Protein AF-A0A842IRD3-F1 (afdb_monomer)

Sequence (132 aa):
MKKDDKRIEEMIKQGLSPEESAYYDSLREQNLTGMISGLFRGPTAWLSALMSFLQVVLFGVFLYCVIRFINEDQLRPMLQWGGLGMLSIVAVGMLKLYLWMHMLNLDVRRALKRIELVMAGNALARKKAAKP

Secondary structure (DSSP, 8-state):
--HHHHHHHHHHHHHS-HHHHHHHHHTS---HHHHHHHHTSSTTHHHHHHHHHHHHHHHHHHHHHHHHHHH--SHHHHHHHHHHHHHHHHHHHHHHHHHHHHHHHHHHHHHHHHHHHHHHHHHHHHHHHT--

pLDDT: mean 70.6, std 12.62, range [41.56, 89.31]

Solvent-accessible surface area (backbone atoms only — not comparable to full-atom values): 7337 Å² total; per-residue (Å²): 137,64,77,64,62,54,54,53,52,50,54,49,59,74,69,39,54,78,68,51,50,54,51,53,59,71,67,46,86,61,53,74,67,47,50,57,52,45,45,63,56,60,92,59,14,62,57,49,52,51,52,52,49,49,51,54,51,49,50,51,52,37,53,52,25,52,56,50,37,75,70,44,91,47,71,70,63,24,52,52,30,47,53,52,33,54,51,43,53,52,50,53,52,52,51,54,52,49,54,52,51,52,51,54,55,51,52,52,52,53,53,51,51,54,52,52,51,54,54,51,51,53,53,50,54,52,55,60,72,70,55,133

Radius of gyration: 25.16 Å; Cα contacts (8 Å, |Δi|>4): 51; chains: 1; bounding box: 54×26×74 Å

Mean predicted aligned error: 13.48 Å

Foldseek 3Di:
DDPVVVVVVVLLVVLDDPVVVVVLVVLPDDDPVRLVVVCCPDPNNVVVVVLVVVLVVLVVLLVVLVVQLVPDPDPVVNVVSVVSNVVSVVVNVVSVVVVVVVSVVVNVVSVVVSVVSVVVSVVSVVVVVPDD

Structure (mmCIF, N/CA/C/O back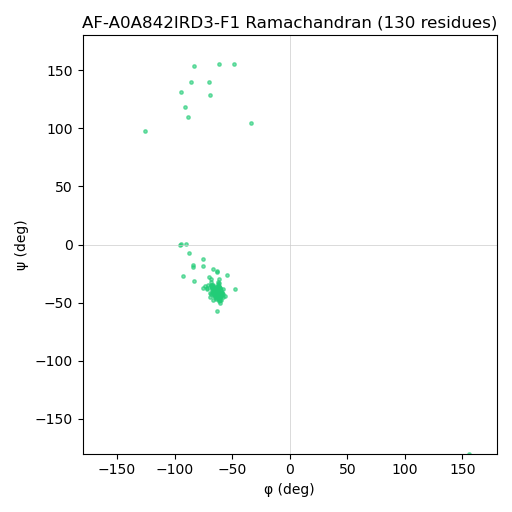bone):
data_AF-A0A842IRD3-F1
#
_entry.id   AF-A0A842IRD3-F1
#
loop_
_atom_site.group_PDB
_atom_site.id
_atom_site.type_symbol
_atom_site.label_atom_id
_atom_site.label_alt_id
_atom_site.label_comp_id
_atom_site.label_asym_id
_atom_site.label_entity_id
_atom_site.label_seq_id
_atom_site.pdbx_PDB_ins_code
_atom_site.Cartn_x
_atom_site.Cartn_y
_atom_site.Cartn_z
_atom_site.occupancy
_atom_site.B_iso_or_equiv
_atom_site.auth_seq_id
_atom_site.auth_comp_id
_atom_site.auth_asym_id
_atom_site.auth_atom_id
_atom_site.pdbx_PDB_model_num
ATOM 1 N N . MET A 1 1 ? -9.854 -20.620 31.747 1.00 42.53 1 MET A N 1
ATOM 2 C CA . MET A 1 1 ? -10.699 -19.408 31.620 1.00 42.53 1 MET A CA 1
ATOM 3 C C . MET A 1 1 ? -11.401 -19.170 32.945 1.00 42.53 1 MET A C 1
ATOM 5 O O . MET A 1 1 ? -12.017 -20.103 33.452 1.00 42.53 1 MET A O 1
ATOM 9 N N . LYS A 1 2 ? -11.220 -17.992 33.553 1.00 44.12 2 LYS A N 1
ATOM 10 C CA . LYS A 1 2 ? -11.707 -17.692 34.909 1.00 44.12 2 LYS A CA 1
ATOM 11 C C . LYS A 1 2 ? -13.179 -17.264 34.879 1.00 44.12 2 LYS A C 1
ATOM 13 O O . LYS A 1 2 ? -13.676 -16.758 33.880 1.00 44.12 2 LYS A O 1
ATOM 18 N N . LYS A 1 3 ? -13.876 -17.497 35.993 1.00 51.41 3 LYS A N 1
ATOM 19 C CA . LYS A 1 3 ? -15.308 -17.202 36.191 1.00 51.41 3 LYS A CA 1
ATOM 20 C C . LYS A 1 3 ? -15.620 -15.696 36.093 1.00 51.41 3 LYS A C 1
ATOM 22 O O . LYS A 1 3 ? -16.747 -15.329 35.780 1.00 51.41 3 LYS A O 1
ATOM 27 N N . ASP A 1 4 ? -14.608 -14.860 36.315 1.00 57.22 4 ASP A N 1
ATOM 28 C CA . ASP A 1 4 ? -14.708 -13.399 36.296 1.00 57.22 4 ASP A CA 1
ATOM 29 C C . ASP A 1 4 ? -14.805 -12.829 34.873 1.00 57.22 4 ASP A C 1
ATOM 31 O O . ASP A 1 4 ? -15.624 -11.942 34.644 1.00 57.22 4 ASP A O 1
ATOM 35 N N . ASP A 1 5 ? -14.088 -13.406 33.898 1.00 58.94 5 ASP A N 1
ATOM 36 C CA . ASP A 1 5 ? -14.179 -12.996 32.483 1.00 58.94 5 ASP A CA 1
ATOM 37 C C . ASP A 1 5 ? -15.609 -13.170 31.949 1.00 58.94 5 ASP A C 1
ATOM 39 O O . ASP A 1 5 ? -16.139 -12.299 31.261 1.00 58.94 5 ASP A O 1
ATOM 43 N N . LYS A 1 6 ? -16.274 -14.263 32.350 1.00 57.66 6 LYS A N 1
ATOM 44 C CA . LYS A 1 6 ? -17.661 -14.560 31.961 1.00 57.66 6 LYS A CA 1
ATOM 45 C C . LYS A 1 6 ? -18.676 -13.584 32.560 1.00 57.66 6 LYS A C 1
ATOM 47 O O . LYS A 1 6 ? -19.634 -13.224 31.886 1.00 57.66 6 LYS A O 1
ATOM 52 N N . ARG A 1 7 ? -18.478 -13.139 33.809 1.00 55.00 7 ARG A N 1
ATOM 53 C CA . ARG A 1 7 ? -19.370 -12.148 34.445 1.00 55.00 7 ARG A CA 1
ATOM 54 C C . ARG A 1 7 ? -19.253 -10.786 33.777 1.00 55.00 7 ARG A C 1
ATOM 56 O O . ARG A 1 7 ? -20.264 -10.114 33.597 1.00 55.00 7 ARG A O 1
ATOM 63 N N . ILE A 1 8 ? -18.040 -10.388 33.400 1.00 57.62 8 ILE A N 1
ATOM 64 C CA . ILE A 1 8 ? -17.831 -9.140 32.664 1.00 57.62 8 ILE A CA 1
ATOM 65 C C . ILE A 1 8 ? -18.441 -9.239 31.257 1.00 57.62 8 ILE A C 1
ATOM 67 O O . ILE A 1 8 ? -19.136 -8.313 30.845 1.00 57.62 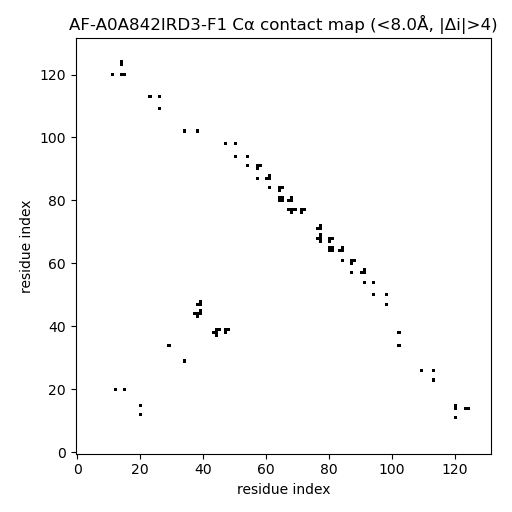8 ILE A O 1
ATOM 71 N N . GLU A 1 9 ? -18.294 -10.372 30.561 1.00 54.25 9 GLU A N 1
ATOM 72 C CA . GLU A 1 9 ? -18.981 -10.627 29.282 1.00 54.25 9 GLU A CA 1
ATOM 73 C C . GLU A 1 9 ? -20.511 -10.542 29.391 1.00 54.25 9 GLU A C 1
ATOM 75 O O . GLU A 1 9 ? -21.152 -9.909 28.549 1.00 54.25 9 GLU A O 1
ATOM 80 N N . GLU A 1 10 ? -21.111 -11.142 30.422 1.00 63.22 10 GLU A N 1
ATOM 81 C CA . GLU A 1 10 ? -22.564 -11.096 30.637 1.00 63.22 10 GLU A CA 1
ATOM 82 C C . GLU A 1 10 ? -23.062 -9.684 30.955 1.00 63.22 10 GLU A C 1
ATOM 84 O O . GLU A 1 10 ? -24.085 -9.259 30.417 1.00 63.22 10 GLU A O 1
ATOM 89 N N . MET A 1 11 ? -22.331 -8.927 31.777 1.00 57.25 11 MET A N 1
ATOM 90 C CA . MET A 1 11 ? -22.683 -7.542 32.102 1.00 57.25 11 MET A CA 1
ATOM 91 C C . MET A 1 11 ? -22.580 -6.609 30.889 1.00 57.25 11 MET A C 1
ATOM 93 O O . MET A 1 11 ? -23.403 -5.706 30.747 1.00 57.25 11 MET A O 1
ATOM 97 N N . ILE A 1 12 ? -21.614 -6.839 29.994 1.00 58.44 12 ILE A N 1
ATOM 98 C CA . ILE A 1 12 ? -21.488 -6.095 28.733 1.00 58.44 12 ILE A CA 1
ATOM 99 C C . ILE A 1 12 ? -22.646 -6.458 27.793 1.00 58.44 12 ILE A C 1
ATOM 101 O O . ILE A 1 12 ? -23.293 -5.559 27.264 1.00 58.44 12 ILE A O 1
ATOM 105 N N . LYS A 1 13 ? -22.987 -7.747 27.650 1.00 55.72 13 LYS A N 1
ATOM 106 C CA . LYS A 1 13 ? -24.120 -8.206 26.820 1.00 55.72 13 LYS A CA 1
ATOM 107 C C . LYS A 1 13 ? -25.483 -7.700 27.288 1.00 55.72 13 LYS A C 1
ATOM 109 O O . LYS A 1 13 ? -26.362 -7.498 26.462 1.00 55.72 13 LYS A O 1
ATOM 114 N N . GLN A 1 14 ? -25.669 -7.519 28.593 1.00 56.03 14 GLN A N 1
ATOM 115 C CA . GLN A 1 14 ? -26.912 -6.985 29.164 1.00 56.03 14 GLN A CA 1
ATOM 116 C C . GLN A 1 14 ? -26.966 -5.447 29.166 1.00 56.03 14 GLN A C 1
ATOM 118 O O . GLN A 1 14 ? -28.041 -4.871 29.343 1.00 56.03 14 GLN A O 1
ATOM 123 N N . GLY A 1 15 ? -25.815 -4.781 29.020 1.00 55.69 15 GLY A N 1
ATOM 124 C CA . GLY A 1 15 ? -25.700 -3.323 28.949 1.00 55.69 15 GLY A CA 1
ATOM 125 C C . GLY A 1 15 ? -25.725 -2.759 27.526 1.00 55.69 15 GLY A C 1
ATOM 126 O O . GLY A 1 15 ? -26.146 -1.618 27.357 1.00 55.69 15 GLY A O 1
ATOM 127 N N . LEU A 1 16 ? -25.300 -3.545 26.533 1.00 54.59 16 LEU A N 1
ATOM 128 C CA . LEU A 1 16 ? -25.317 -3.183 25.116 1.00 54.59 16 LEU A CA 1
ATOM 129 C C . LEU A 1 16 ? -26.674 -3.498 24.477 1.00 54.59 16 LEU A C 1
ATOM 131 O O . LEU A 1 16 ? -27.266 -4.551 24.726 1.00 54.59 16 LEU A O 1
ATOM 135 N N . SER A 1 17 ? -27.149 -2.607 23.608 1.00 56.91 17 SER A N 1
ATOM 136 C CA . SER A 1 17 ? -28.300 -2.895 22.749 1.00 56.91 17 SER A CA 1
ATOM 137 C C . SER A 1 17 ? -27.985 -4.091 21.822 1.00 56.91 17 SER A C 1
ATOM 139 O O . SER A 1 17 ? -26.813 -4.359 21.529 1.00 56.91 17 SER A O 1
ATOM 141 N N . PRO A 1 18 ? -28.992 -4.830 21.322 1.00 54.78 18 PRO A N 1
ATOM 142 C CA . PRO A 1 18 ? -28.766 -5.922 20.370 1.00 54.78 18 PRO A CA 1
ATOM 143 C C . PRO A 1 18 ? -27.978 -5.490 19.115 1.00 54.78 18 PRO A C 1
ATOM 145 O O . PRO A 1 18 ? -27.250 -6.307 18.551 1.00 54.78 18 PRO A O 1
ATOM 148 N N . GLU A 1 19 ? -28.040 -4.212 18.722 1.00 51.25 19 GLU A N 1
ATOM 149 C CA . GLU A 1 19 ? -27.211 -3.646 17.645 1.00 51.25 19 GLU A CA 1
ATOM 150 C C . GLU A 1 19 ? -25.738 -3.486 18.055 1.00 51.25 19 GLU A C 1
ATOM 152 O O . GLU A 1 19 ? -24.832 -3.769 17.269 1.00 51.25 19 GLU A O 1
ATOM 157 N N . GLU A 1 20 ? -25.470 -3.087 19.299 1.00 52.25 20 GLU A N 1
ATOM 158 C CA . GLU A 1 20 ? -24.110 -2.891 19.802 1.00 52.25 20 GLU A CA 1
ATOM 159 C C . GLU A 1 20 ? -23.397 -4.229 20.051 1.00 52.25 20 GLU A C 1
ATOM 161 O O . GLU A 1 20 ? -22.201 -4.343 19.779 1.00 52.25 20 GLU A O 1
ATOM 166 N N . SER A 1 21 ? -24.110 -5.269 20.509 1.00 53.47 21 SER A N 1
ATOM 167 C CA . SER A 1 21 ? -23.542 -6.621 20.668 1.00 53.47 21 SER A CA 1
ATOM 168 C C . SER A 1 21 ? -23.141 -7.225 19.319 1.00 53.47 21 SER A C 1
ATOM 170 O O . SER A 1 21 ? -22.088 -7.855 19.220 1.00 53.47 21 SER A O 1
ATOM 172 N N . ALA A 1 22 ? -23.946 -7.009 18.274 1.00 56.12 22 ALA A N 1
ATOM 173 C CA . ALA A 1 22 ? -23.618 -7.439 16.917 1.00 56.12 22 ALA A CA 1
ATOM 174 C C . ALA A 1 22 ? -22.411 -6.665 16.348 1.00 56.12 22 ALA A C 1
ATOM 176 O O . ALA A 1 22 ? -21.548 -7.246 15.684 1.00 56.12 22 ALA A O 1
ATOM 177 N N . TYR A 1 23 ? -22.293 -5.369 16.662 1.00 54.03 23 TYR A N 1
ATOM 178 C CA . TYR A 1 23 ? -21.134 -4.553 16.289 1.00 54.03 23 TYR A CA 1
ATOM 179 C C . TYR A 1 23 ? -19.854 -4.991 17.021 1.00 54.03 23 TYR A C 1
ATOM 181 O O . TYR A 1 23 ? -18.781 -5.049 16.417 1.00 54.03 23 TYR A O 1
ATOM 189 N N . TYR A 1 24 ? -19.958 -5.383 18.291 1.00 55.44 24 TYR A N 1
ATOM 190 C CA . TYR A 1 24 ? -18.833 -5.890 19.078 1.00 55.44 24 TYR A CA 1
ATOM 191 C C . TYR A 1 24 ? -18.313 -7.243 18.565 1.00 55.44 24 TYR A C 1
ATOM 193 O O . TYR A 1 24 ? -17.099 -7.448 18.477 1.00 55.44 24 TYR A O 1
ATOM 201 N N . ASP A 1 25 ? -19.214 -8.136 18.145 1.00 58.34 25 ASP A N 1
ATOM 202 C CA . ASP A 1 25 ? -18.841 -9.398 17.493 1.00 58.34 25 ASP A CA 1
ATOM 203 C C . ASP A 1 25 ? -18.212 -9.167 16.110 1.00 58.34 25 ASP A C 1
ATOM 205 O O . ASP A 1 25 ? -17.240 -9.838 15.760 1.00 58.34 25 ASP A O 1
ATOM 209 N N . SER A 1 26 ? -18.660 -8.152 15.359 1.00 57.62 26 SER A N 1
ATOM 210 C CA . SER A 1 26 ? -18.023 -7.754 14.089 1.00 57.62 26 SER A CA 1
ATOM 211 C C . SER A 1 26 ? -16.607 -7.179 14.260 1.00 57.62 26 SER A C 1
ATOM 213 O O . SER A 1 26 ? -15.808 -7.185 13.322 1.00 57.62 26 SER A O 1
ATOM 215 N N . LEU A 1 27 ? -16.284 -6.704 15.469 1.00 54.66 27 LEU A N 1
ATOM 216 C CA . LEU A 1 27 ? -14.970 -6.192 15.856 1.00 54.66 27 LEU A CA 1
ATOM 217 C C . LEU A 1 27 ? -14.030 -7.290 16.372 1.00 54.66 27 LEU A C 1
ATOM 219 O O . LEU A 1 27 ? -12.865 -6.988 16.659 1.00 54.66 27 LEU A O 1
ATOM 223 N N . ARG A 1 28 ? -14.499 -8.532 16.565 1.00 51.06 28 ARG A N 1
ATOM 224 C CA . ARG A 1 2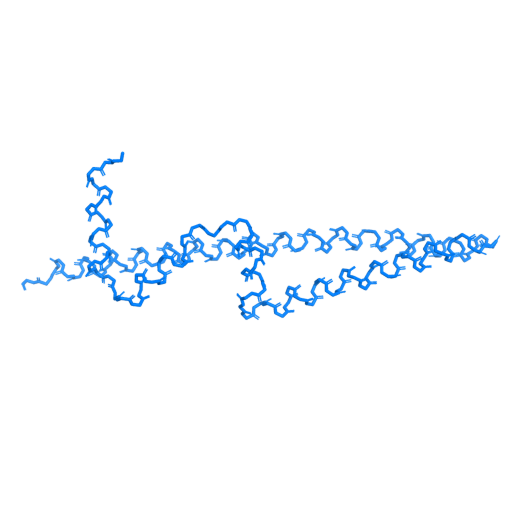8 ? -13.662 -9.674 16.971 1.00 51.06 28 ARG A CA 1
ATOM 225 C C . ARG A 1 28 ? -12.736 -10.068 15.820 1.00 51.06 28 ARG A C 1
ATOM 227 O O . ARG A 1 28 ? -13.148 -9.998 14.670 1.00 51.06 28 ARG A O 1
ATOM 234 N N . GLU A 1 29 ? -11.483 -10.399 16.151 1.00 50.78 29 GLU A N 1
ATOM 235 C CA . GLU A 1 29 ? -10.362 -10.613 15.219 1.00 50.78 29 GLU A CA 1
ATOM 236 C C . GLU A 1 29 ? -10.804 -11.220 13.884 1.00 50.78 29 GLU A C 1
ATOM 238 O O . GLU A 1 29 ? -11.110 -12.407 13.776 1.00 50.78 29 GLU A O 1
ATOM 243 N N . GLN A 1 30 ? -10.846 -10.381 12.848 1.00 52.47 30 GLN A N 1
ATOM 244 C CA . GLN A 1 30 ? -10.946 -10.878 11.489 1.00 52.47 30 GLN A CA 1
ATOM 245 C C . GLN A 1 30 ? -9.617 -11.555 11.152 1.00 52.47 30 GLN A C 1
ATOM 247 O O . GLN A 1 30 ? -8.559 -10.948 11.312 1.00 52.47 30 GLN A O 1
ATOM 252 N N . ASN A 1 31 ? -9.673 -12.797 10.657 1.00 56.31 31 ASN A N 1
ATOM 253 C CA . ASN A 1 31 ? -8.522 -13.472 10.050 1.00 56.31 31 ASN A CA 1
ATOM 254 C C . ASN A 1 31 ? -7.827 -12.546 9.032 1.00 56.31 31 ASN A C 1
ATOM 256 O O . ASN A 1 31 ? -8.480 -11.685 8.448 1.00 56.31 31 ASN A O 1
ATOM 260 N N . LEU A 1 32 ? -6.535 -12.749 8.752 1.00 55.91 32 LEU A N 1
ATOM 261 C CA . LEU A 1 32 ? -5.781 -11.969 7.748 1.00 55.91 32 LEU A CA 1
ATOM 262 C C . LEU A 1 32 ? -6.529 -11.840 6.404 1.00 55.91 32 LEU A C 1
ATOM 264 O O . LEU A 1 32 ? -6.569 -10.772 5.802 1.00 55.91 32 LEU A O 1
ATOM 268 N N . THR A 1 33 ? -7.209 -12.902 5.969 1.00 55.06 33 THR A N 1
ATOM 269 C CA . THR A 1 33 ? -8.107 -12.910 4.800 1.00 55.06 33 THR A CA 1
ATOM 270 C C . THR A 1 33 ? -9.359 -12.048 4.981 1.00 55.06 33 THR A C 1
ATOM 272 O O . THR A 1 33 ? -9.796 -11.392 4.038 1.00 55.06 33 THR A O 1
ATOM 275 N N . GLY A 1 34 ? -9.908 -11.993 6.193 1.00 61.00 34 GLY A N 1
ATOM 276 C CA . GLY A 1 34 ? -10.970 -11.076 6.599 1.00 61.00 34 GLY A CA 1
ATOM 277 C C . GLY A 1 34 ? -10.526 -9.614 6.548 1.00 61.00 34 GLY A C 1
ATOM 278 O O . GLY A 1 34 ? -11.224 -8.822 5.926 1.00 61.00 34 GLY A O 1
ATOM 279 N N . MET A 1 35 ? -9.337 -9.275 7.063 1.00 60.09 35 MET A N 1
ATOM 280 C CA . MET A 1 35 ? -8.755 -7.926 6.951 1.00 60.09 35 MET A CA 1
ATOM 281 C C . MET A 1 35 ? -8.519 -7.510 5.497 1.00 60.09 35 MET A C 1
ATOM 283 O O . MET A 1 35 ? -8.876 -6.396 5.116 1.00 60.09 35 MET A O 1
ATOM 287 N N . ILE A 1 36 ? -7.976 -8.411 4.671 1.00 60.84 36 ILE A N 1
ATOM 288 C CA . ILE A 1 36 ? -7.775 -8.165 3.236 1.00 60.84 36 ILE A CA 1
ATOM 289 C C . ILE A 1 36 ? -9.127 -7.952 2.543 1.00 60.84 36 ILE A C 1
ATOM 291 O O . ILE A 1 36 ? -9.286 -6.991 1.798 1.00 60.84 36 ILE A O 1
ATOM 295 N N . SER A 1 37 ? -10.137 -8.782 2.827 1.00 58.22 37 SER A N 1
ATOM 296 C CA . SER A 1 37 ? -11.485 -8.606 2.262 1.00 58.22 37 SER A CA 1
ATOM 297 C C . SER A 1 37 ? -12.209 -7.362 2.801 1.00 58.22 37 SER A C 1
ATOM 299 O O . SER A 1 37 ? -12.992 -6.739 2.085 1.00 58.22 37 SER A O 1
ATOM 301 N N . GLY A 1 38 ? -11.912 -6.962 4.040 1.00 60.06 38 GLY A N 1
ATOM 302 C CA . GLY A 1 38 ? -12.385 -5.738 4.680 1.00 60.06 38 GLY A CA 1
ATOM 303 C C . GLY A 1 38 ? -11.758 -4.488 4.070 1.00 60.06 38 GLY A C 1
ATOM 304 O O . GLY A 1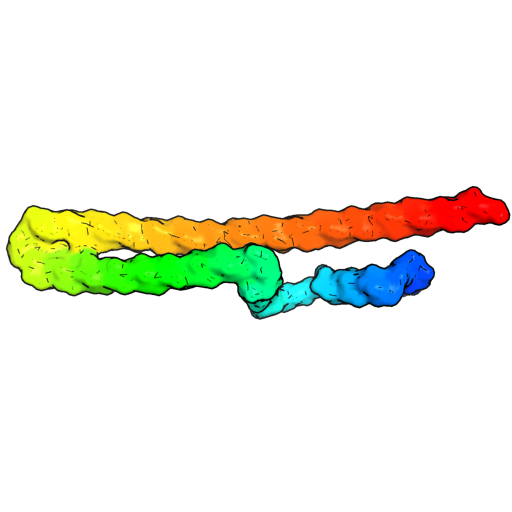 38 ? -12.408 -3.452 3.997 1.00 60.06 38 GLY A O 1
ATOM 305 N N . LEU A 1 39 ? -10.544 -4.592 3.520 1.00 60.25 39 LEU A N 1
ATOM 306 C CA . LEU A 1 39 ? -9.923 -3.536 2.715 1.00 60.25 39 LEU A CA 1
ATOM 307 C C . LEU A 1 39 ? -10.733 -3.209 1.454 1.00 60.25 39 LEU A C 1
ATOM 309 O O . LEU A 1 39 ? -10.701 -2.071 0.990 1.00 60.25 39 LEU A O 1
ATOM 313 N N . PHE A 1 40 ? -11.454 -4.200 0.920 1.00 57.38 40 PHE A N 1
ATOM 314 C CA . PHE A 1 40 ? -12.367 -4.075 -0.220 1.00 57.38 40 PHE A CA 1
ATOM 315 C C . PHE A 1 40 ? -13.833 -3.846 0.188 1.00 57.38 40 PHE A C 1
ATOM 317 O O . PHE A 1 40 ? -14.692 -3.698 -0.680 1.00 57.38 40 PHE A O 1
ATOM 324 N N . ARG A 1 41 ? -14.150 -3.790 1.489 1.00 54.88 41 ARG A N 1
ATOM 325 C CA . ARG A 1 41 ? -15.506 -3.550 2.006 1.00 54.88 41 ARG A CA 1
ATOM 326 C C . ARG A 1 41 ? -15.509 -2.369 2.976 1.00 54.88 41 ARG A C 1
ATOM 328 O O . ARG A 1 41 ? -15.210 -2.511 4.155 1.00 54.88 41 ARG A O 1
ATOM 335 N N . GLY A 1 42 ? -15.878 -1.192 2.468 1.00 63.78 42 GLY A N 1
ATOM 336 C CA . GLY A 1 42 ? -15.997 0.045 3.243 1.00 63.78 42 GLY A CA 1
ATOM 337 C C . GLY A 1 42 ? -15.854 1.304 2.377 1.00 63.78 42 GLY A C 1
ATOM 338 O O . GLY A 1 42 ? -15.623 1.195 1.174 1.00 63.78 42 GLY A O 1
ATOM 339 N N . PRO A 1 43 ? -15.939 2.512 2.963 1.00 62.06 43 PRO A N 1
ATOM 340 C CA . PRO A 1 43 ? -15.780 3.774 2.229 1.00 62.06 43 PRO A CA 1
ATOM 341 C C . PRO A 1 43 ? -14.378 3.951 1.617 1.00 62.06 43 PRO A C 1
ATOM 343 O O . PRO A 1 43 ? -14.219 4.648 0.622 1.00 62.06 43 PRO A O 1
ATOM 346 N N . THR A 1 44 ? -13.359 3.279 2.161 1.00 63.56 44 THR A N 1
ATOM 347 C CA . THR A 1 44 ? -11.985 3.272 1.630 1.00 63.56 44 THR A CA 1
ATOM 348 C C . THR A 1 44 ? -11.728 2.154 0.614 1.00 63.56 44 THR A C 1
ATOM 350 O O . THR A 1 44 ? -10.629 2.076 0.071 1.00 63.56 44 THR A O 1
ATOM 353 N N . ALA A 1 45 ? -12.724 1.313 0.302 1.00 66.88 45 ALA A N 1
ATOM 354 C CA . ALA A 1 45 ? -12.577 0.214 -0.658 1.00 66.88 45 ALA A CA 1
ATOM 355 C C . ALA A 1 45 ? -12.223 0.694 -2.068 1.00 66.88 45 ALA A C 1
ATOM 357 O O . ALA A 1 45 ? -11.458 0.040 -2.777 1.00 66.88 45 ALA A O 1
ATOM 358 N N . TRP A 1 46 ? -12.730 1.868 -2.453 1.00 68.19 46 TRP A N 1
ATOM 359 C CA . TRP A 1 46 ? -12.384 2.502 -3.723 1.00 68.19 46 TRP A CA 1
ATOM 360 C C . TRP A 1 46 ? -10.886 2.826 -3.813 1.00 68.19 46 TRP A C 1
ATOM 362 O O . TRP A 1 46 ? -10.277 2.622 -4.861 1.00 68.19 46 TRP A O 1
ATOM 372 N N . LEU A 1 47 ? -10.264 3.233 -2.701 1.00 71.31 47 LEU A N 1
ATOM 373 C CA . LEU A 1 47 ? -8.832 3.525 -2.651 1.00 71.31 47 LEU A CA 1
ATOM 374 C C . LEU A 1 47 ? -7.993 2.244 -2.786 1.00 71.31 47 LEU A C 1
ATOM 376 O O . LEU A 1 47 ? -7.020 2.226 -3.533 1.00 71.31 47 LEU A O 1
ATOM 380 N N . SER A 1 48 ? -8.397 1.152 -2.132 1.00 72.56 48 SER A N 1
ATOM 381 C CA . SER A 1 48 ? -7.745 -0.164 -2.256 1.00 72.56 48 SER A CA 1
ATOM 382 C C . SER A 1 48 ? -7.830 -0.728 -3.680 1.00 72.56 48 SER A C 1
ATOM 384 O O . SER A 1 48 ? -6.850 -1.268 -4.203 1.00 72.56 48 SER A O 1
ATOM 386 N N . ALA A 1 49 ? -8.989 -0.574 -4.330 1.00 77.44 49 ALA A N 1
ATOM 387 C CA . ALA A 1 49 ? -9.195 -0.965 -5.722 1.00 77.44 49 ALA A CA 1
ATOM 388 C C . ALA A 1 49 ? -8.344 -0.115 -6.679 1.00 77.44 49 ALA A C 1
ATOM 390 O O . ALA A 1 49 ? -7.673 -0.666 -7.551 1.00 77.44 49 ALA A O 1
ATOM 391 N N . LEU A 1 50 ? -8.298 1.205 -6.467 1.00 81.31 50 LEU A N 1
ATOM 392 C CA . LEU A 1 50 ? -7.452 2.122 -7.232 1.00 81.31 50 LEU A CA 1
ATOM 393 C C . LEU A 1 50 ? -5.964 1.767 -7.100 1.00 81.31 50 LEU A C 1
ATOM 395 O O . LEU A 1 50 ? -5.256 1.721 -8.102 1.00 81.31 50 LEU A O 1
ATOM 399 N N . MET A 1 51 ? -5.493 1.462 -5.889 1.00 78.75 51 MET A N 1
ATOM 400 C CA . MET A 1 51 ? -4.093 1.087 -5.661 1.00 78.75 51 MET A CA 1
ATOM 401 C C . MET A 1 51 ? -3.733 -0.262 -6.292 1.00 78.75 51 MET A C 1
ATOM 403 O O . MET A 1 51 ? -2.645 -0.406 -6.847 1.00 78.75 51 MET A O 1
ATOM 407 N N . SER A 1 52 ? -4.654 -1.229 -6.272 1.00 81.44 52 SER A N 1
ATOM 408 C CA . SER A 1 52 ? -4.466 -2.514 -6.961 1.00 81.44 52 SER A CA 1
ATOM 409 C C . SER A 1 52 ? -4.408 -2.325 -8.479 1.00 81.44 52 SER A C 1
ATOM 411 O O . SER A 1 52 ? -3.545 -2.893 -9.146 1.00 81.44 52 SER A O 1
ATOM 413 N N . PHE A 1 53 ? -5.280 -1.475 -9.028 1.00 87.19 53 PHE A N 1
ATOM 414 C CA . PHE A 1 53 ? -5.258 -1.117 -10.444 1.00 87.19 53 PHE A CA 1
ATOM 415 C C . PHE A 1 53 ? -3.943 -0.432 -10.832 1.00 87.19 53 PHE A C 1
ATOM 417 O O . PHE A 1 53 ? -3.310 -0.809 -11.815 1.00 87.19 53 PHE A O 1
ATOM 424 N N . LEU A 1 54 ? -3.481 0.519 -10.019 1.00 86.81 54 LEU A N 1
ATOM 425 C CA . LEU A 1 54 ? -2.219 1.219 -10.236 1.00 86.81 54 LEU A CA 1
ATOM 426 C C . LEU A 1 54 ? -1.026 0.248 -10.231 1.00 86.81 54 LEU A C 1
ATOM 428 O O . LEU A 1 54 ? -0.131 0.374 -11.062 1.00 86.81 54 LEU A O 1
ATOM 432 N N . GLN A 1 55 ? -1.042 -0.772 -9.370 1.00 84.81 55 GLN A N 1
ATOM 433 C CA . GLN A 1 55 ? -0.019 -1.820 -9.359 1.00 84.81 55 GLN A CA 1
ATOM 434 C C . GLN A 1 55 ? 0.013 -2.624 -10.671 1.00 84.81 55 GLN A C 1
ATOM 436 O O . GLN A 1 55 ? 1.096 -2.913 -11.181 1.00 84.81 55 GLN A O 1
ATOM 441 N N . VAL A 1 56 ? -1.151 -2.944 -11.248 1.00 87.31 56 VAL A N 1
ATOM 442 C CA . VAL A 1 56 ? -1.248 -3.618 -12.558 1.00 87.31 56 VAL A CA 1
ATOM 443 C C . VAL A 1 56 ? -0.726 -2.717 -13.679 1.00 87.31 56 VAL A C 1
ATOM 445 O O . VAL A 1 56 ? 0.027 -3.178 -14.536 1.00 87.31 56 VAL A O 1
ATOM 448 N N . VAL A 1 57 ? -1.063 -1.425 -13.651 1.00 89.31 57 VAL A N 1
ATOM 449 C CA . VAL A 1 57 ? -0.561 -0.447 -14.630 1.00 89.31 57 VAL A CA 1
ATOM 450 C C . VAL A 1 57 ? 0.963 -0.338 -14.561 1.00 89.31 57 VAL A C 1
ATOM 452 O O . VAL A 1 57 ? 1.623 -0.440 -15.594 1.00 89.31 57 VAL A O 1
ATOM 455 N N . LEU A 1 58 ? 1.542 -0.197 -13.362 1.00 85.62 58 LEU A N 1
ATOM 456 C CA . LEU A 1 58 ? 2.999 -0.151 -13.199 1.00 85.62 58 LEU A CA 1
ATOM 457 C C . LEU A 1 58 ? 3.677 -1.441 -13.670 1.00 85.62 58 LEU A C 1
ATOM 459 O O . LEU A 1 58 ? 4.760 -1.375 -14.246 1.00 85.62 58 LEU A O 1
ATOM 463 N N . PHE A 1 59 ? 3.046 -2.598 -13.471 1.00 85.25 59 PHE A N 1
ATOM 464 C CA . PHE A 1 59 ? 3.559 -3.862 -13.993 1.00 85.25 59 PHE A CA 1
ATOM 465 C C . PHE A 1 59 ? 3.574 -3.884 -15.530 1.00 85.25 59 PHE A C 1
ATOM 467 O O . PHE A 1 59 ? 4.560 -4.307 -16.131 1.00 85.25 59 PHE A O 1
ATOM 474 N N . GLY A 1 60 ? 2.533 -3.352 -16.179 1.00 88.50 60 GLY A N 1
ATOM 475 C CA . GLY A 1 60 ? 2.503 -3.182 -17.635 1.00 88.50 60 GLY A CA 1
ATOM 476 C C . GLY A 1 60 ? 3.593 -2.235 -18.149 1.00 88.50 60 GLY A C 1
ATOM 477 O O . GLY A 1 60 ? 4.286 -2.556 -19.115 1.00 88.50 60 GLY A O 1
ATOM 478 N N . VAL A 1 61 ? 3.802 -1.103 -17.469 1.00 86.00 61 VAL A N 1
ATOM 479 C CA . VAL A 1 61 ? 4.883 -0.151 -17.790 1.00 86.00 61 VAL A CA 1
ATOM 480 C C . VAL A 1 61 ? 6.255 -0.804 -17.624 1.00 86.00 61 VAL A C 1
ATOM 482 O O . VAL A 1 61 ? 7.123 -0.628 -18.477 1.00 86.00 61 VAL A O 1
ATOM 485 N N . PHE A 1 62 ? 6.443 -1.602 -16.572 1.00 84.56 62 PHE A N 1
ATOM 486 C CA . PHE A 1 62 ? 7.683 -2.337 -16.346 1.00 84.56 62 PHE A CA 1
ATOM 487 C C . PHE A 1 62 ? 7.982 -3.315 -17.491 1.00 84.56 62 PHE A C 1
ATOM 489 O O . PHE A 1 62 ? 9.081 -3.286 -18.043 1.00 84.56 62 PHE A O 1
ATOM 496 N N . LEU A 1 63 ? 6.999 -4.121 -17.911 1.00 87.06 63 LEU A N 1
ATOM 497 C CA . LEU A 1 63 ? 7.156 -5.035 -19.049 1.00 87.06 63 LEU A CA 1
ATOM 498 C C . LEU A 1 63 ? 7.499 -4.287 -20.343 1.00 87.06 63 LEU A C 1
ATOM 500 O O . LEU A 1 63 ? 8.387 -4.710 -21.082 1.00 87.06 63 LEU A O 1
ATOM 504 N N . TYR A 1 64 ? 6.842 -3.153 -20.595 1.00 86.94 64 TYR A N 1
ATOM 505 C CA . TYR A 1 64 ? 7.130 -2.322 -21.762 1.00 86.94 64 TYR A CA 1
ATOM 506 C C . TYR A 1 64 ? 8.567 -1.773 -21.747 1.00 86.94 64 TYR A C 1
ATOM 508 O O . TYR A 1 64 ? 9.264 -1.854 -22.760 1.00 86.94 64 TYR A O 1
ATOM 516 N N . CYS A 1 65 ? 9.044 -1.286 -20.595 1.00 84.38 65 CYS A N 1
ATOM 517 C CA . CYS A 1 65 ? 10.432 -0.845 -20.431 1.0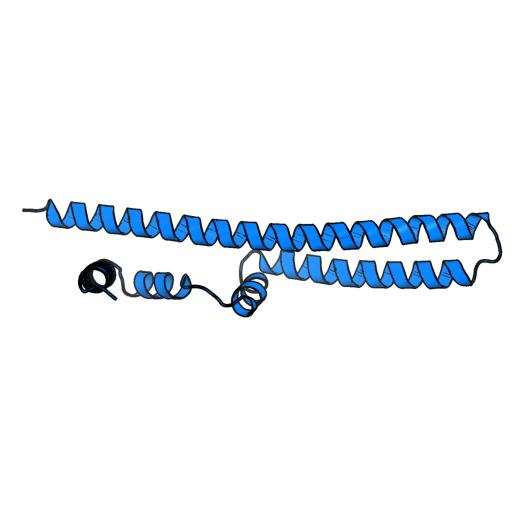0 84.38 65 CYS A CA 1
ATOM 518 C C . CYS A 1 65 ? 11.436 -1.972 -20.683 1.00 84.38 65 CYS A C 1
ATOM 520 O O . CYS A 1 65 ? 12.443 -1.737 -21.345 1.00 84.38 65 CYS A O 1
ATOM 522 N N . VAL A 1 66 ? 11.169 -3.187 -20.193 1.00 81.50 66 VAL A N 1
ATOM 523 C CA . VAL A 1 66 ? 12.061 -4.342 -20.391 1.00 81.50 66 VAL A CA 1
ATOM 524 C C . VAL A 1 66 ? 12.144 -4.731 -21.870 1.00 81.50 66 VAL A C 1
ATOM 526 O O . VAL A 1 66 ? 13.238 -4.967 -22.376 1.00 81.50 66 VAL A O 1
ATOM 529 N N . ILE A 1 67 ? 11.017 -4.741 -22.589 1.00 84.62 67 ILE A N 1
ATOM 530 C CA . ILE A 1 67 ? 10.988 -5.071 -24.025 1.00 84.62 67 ILE A CA 1
ATOM 531 C C . ILE A 1 67 ? 11.761 -4.030 -24.850 1.00 84.62 67 ILE A C 1
ATOM 533 O O . ILE A 1 67 ? 12.544 -4.399 -25.724 1.00 84.62 67 ILE A O 1
ATOM 537 N N . ARG A 1 68 ? 11.578 -2.734 -24.563 1.00 81.44 68 ARG A N 1
ATOM 538 C CA . ARG A 1 68 ? 12.341 -1.645 -25.202 1.00 81.44 68 ARG A CA 1
ATOM 539 C C . ARG A 1 68 ? 13.826 -1.688 -24.849 1.00 81.44 68 ARG A C 1
ATOM 541 O O . ARG A 1 68 ? 14.664 -1.441 -25.698 1.00 81.44 68 ARG A O 1
ATOM 548 N N . PHE A 1 69 ? 14.174 -2.044 -23.616 1.00 79.00 69 PHE A N 1
ATOM 549 C CA . PHE A 1 69 ? 15.572 -2.146 -23.202 1.00 79.00 69 PHE A CA 1
ATOM 550 C C . PHE A 1 69 ? 16.350 -3.217 -23.984 1.00 79.00 69 PHE A C 1
ATOM 552 O O . PHE A 1 69 ? 17.533 -3.029 -24.244 1.00 79.00 69 PHE A O 1
ATOM 559 N N . ILE A 1 70 ? 15.695 -4.321 -24.362 1.00 77.69 70 ILE A N 1
ATOM 560 C CA . ILE A 1 70 ? 16.321 -5.426 -25.108 1.00 77.69 70 ILE A CA 1
ATOM 561 C C . ILE A 1 70 ? 16.368 -5.148 -26.621 1.00 77.69 70 ILE A C 1
ATOM 563 O O . ILE A 1 70 ? 17.289 -5.611 -27.283 1.00 77.69 70 ILE A O 1
ATOM 567 N N . ASN A 1 71 ? 15.393 -4.415 -27.171 1.00 79.31 71 ASN A N 1
ATOM 568 C CA . ASN A 1 71 ? 15.312 -4.133 -28.613 1.00 79.31 71 ASN A CA 1
ATOM 569 C C . ASN A 1 71 ? 16.158 -2.935 -29.075 1.00 79.31 71 ASN A C 1
ATOM 571 O O . ASN A 1 71 ? 16.410 -2.795 -30.270 1.00 79.31 71 ASN A O 1
ATOM 575 N N . GLU A 1 72 ? 16.563 -2.043 -28.174 1.00 78.69 72 GLU A N 1
ATOM 576 C CA . GLU A 1 72 ? 17.298 -0.839 -28.550 1.00 78.69 72 GLU A CA 1
ATOM 577 C C . GLU A 1 72 ? 18.820 -1.076 -28.602 1.00 78.69 72 GLU A C 1
ATOM 579 O O . GLU A 1 72 ? 19.485 -1.153 -27.574 1.00 78.69 72 GLU A O 1
ATOM 584 N N . ASP A 1 73 ? 19.390 -1.069 -29.812 1.00 70.50 73 ASP A N 1
ATOM 585 C CA . ASP A 1 73 ? 20.844 -1.195 -30.048 1.00 70.50 73 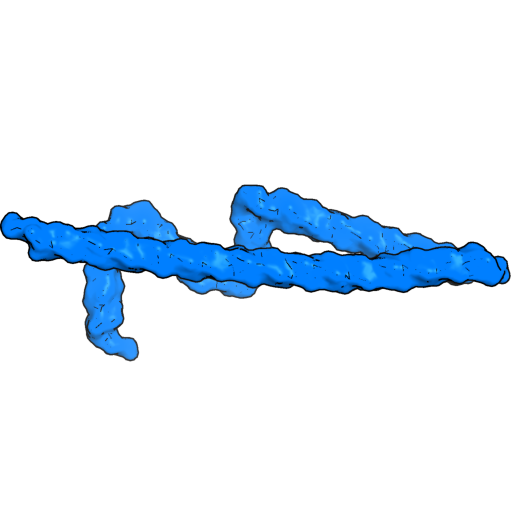ASP A CA 1
ATOM 586 C C . ASP A 1 73 ? 21.646 0.084 -29.725 1.00 70.50 73 ASP A C 1
ATOM 588 O O . ASP A 1 73 ? 22.879 0.084 -29.681 1.00 70.50 73 ASP A O 1
ATOM 592 N N . GLN A 1 74 ? 20.966 1.218 -29.517 1.00 74.00 74 GLN A N 1
ATOM 593 C CA . GLN A 1 74 ? 21.613 2.500 -29.232 1.00 74.00 74 GLN A CA 1
ATOM 594 C C . GLN A 1 74 ? 21.724 2.767 -27.726 1.00 74.00 74 GLN A C 1
ATOM 596 O O . GLN A 1 74 ? 20.737 2.759 -26.990 1.00 74.00 74 GLN A O 1
ATOM 601 N N . LEU A 1 75 ? 22.927 3.150 -27.281 1.00 72.50 75 LEU A N 1
ATOM 602 C CA . LEU A 1 75 ? 23.249 3.375 -25.865 1.00 72.50 75 LEU A CA 1
ATOM 603 C C . LEU A 1 75 ? 22.367 4.443 -25.185 1.00 72.50 75 LEU A C 1
ATOM 605 O O . LEU A 1 75 ? 21.999 4.307 -24.021 1.00 72.50 7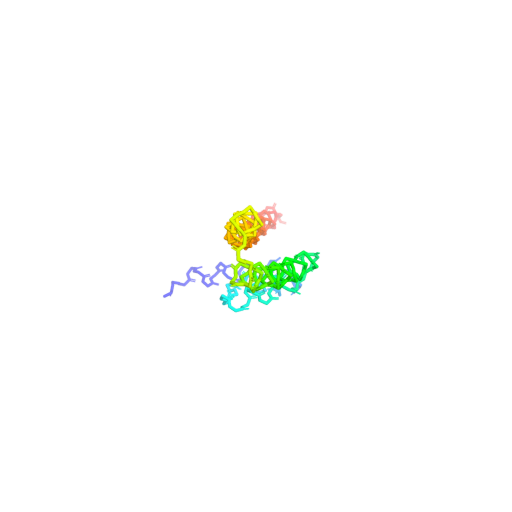5 LEU A O 1
ATOM 609 N N . ARG A 1 76 ? 22.024 5.523 -25.904 1.00 77.75 76 ARG A N 1
ATOM 610 C CA . ARG A 1 76 ? 21.211 6.638 -25.379 1.00 77.75 76 ARG A CA 1
ATOM 611 C C . ARG A 1 76 ? 19.787 6.210 -24.992 1.00 77.75 76 ARG A C 1
ATOM 613 O O . ARG A 1 76 ? 19.423 6.426 -23.836 1.00 77.75 76 ARG A O 1
ATOM 620 N N . PRO A 1 77 ? 18.975 5.634 -25.898 1.00 77.56 77 PRO A N 1
ATOM 621 C CA . PRO A 1 77 ? 17.635 5.182 -25.539 1.00 77.56 77 PRO A CA 1
ATOM 622 C C . PRO A 1 77 ? 17.665 3.979 -24.587 1.00 77.56 77 PRO A C 1
ATOM 624 O O . PRO A 1 77 ? 16.832 3.915 -23.687 1.00 77.56 77 PRO A O 1
ATOM 627 N N . MET A 1 78 ? 18.664 3.094 -24.679 1.00 74.50 78 MET A N 1
ATOM 628 C CA . MET A 1 78 ? 18.845 1.989 -23.728 1.00 74.50 78 MET A CA 1
ATOM 629 C C . MET A 1 78 ? 18.999 2.492 -22.280 1.00 74.50 78 MET A C 1
ATOM 631 O O . MET A 1 78 ? 18.355 1.976 -21.365 1.00 74.50 78 MET A O 1
ATOM 635 N N . LEU A 1 79 ? 19.777 3.561 -22.063 1.00 80.00 79 LEU A N 1
ATOM 636 C CA . LEU A 1 79 ? 19.948 4.168 -20.738 1.00 80.00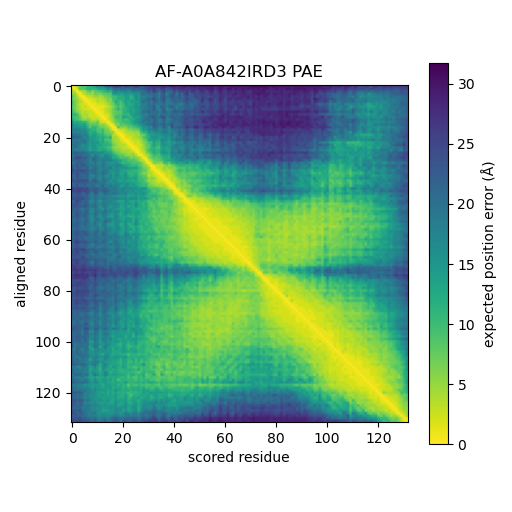 79 LEU A CA 1
ATOM 637 C C . LEU A 1 79 ? 18.665 4.850 -20.229 1.00 80.00 79 LEU A C 1
ATOM 639 O O . LEU A 1 79 ? 18.370 4.794 -19.035 1.00 80.00 79 LEU A O 1
ATOM 643 N N . GLN A 1 80 ? 17.879 5.461 -21.122 1.00 81.19 80 GLN A N 1
ATOM 644 C CA . GLN A 1 80 ? 16.590 6.073 -20.774 1.00 81.19 80 GLN A CA 1
ATOM 645 C C . GLN A 1 80 ? 15.563 5.023 -20.337 1.00 81.19 80 GLN A C 1
ATOM 647 O O . GLN A 1 80 ? 14.948 5.178 -19.281 1.00 81.19 80 GLN A O 1
ATOM 652 N N . TRP A 1 81 ? 15.414 3.933 -21.096 1.00 81.81 81 TRP A N 1
ATOM 653 C CA . TRP A 1 81 ? 14.503 2.836 -20.751 1.00 81.81 81 TRP A CA 1
ATOM 654 C C . TRP A 1 81 ? 14.972 2.054 -19.521 1.00 81.81 81 TRP A C 1
ATOM 656 O O . TRP A 1 81 ? 14.145 1.674 -18.694 1.00 81.81 81 TRP A O 1
ATOM 666 N N . GLY A 1 82 ? 16.287 1.889 -19.339 1.00 80.62 82 GLY A N 1
ATOM 667 C CA . GLY A 1 82 ? 16.869 1.299 -18.131 1.00 80.62 82 GLY A CA 1
ATOM 668 C C . GLY A 1 82 ? 16.608 2.140 -16.877 1.00 80.62 82 GLY A C 1
ATOM 669 O O . GLY A 1 82 ? 16.170 1.609 -15.856 1.00 80.62 82 GLY A O 1
ATOM 670 N N . GLY A 1 83 ? 16.786 3.464 -16.963 1.00 84.06 83 GLY A N 1
ATOM 671 C CA . GLY A 1 83 ? 16.457 4.392 -15.877 1.00 84.06 83 GLY A CA 1
ATOM 672 C C . GLY A 1 83 ? 14.965 4.392 -15.536 1.00 84.06 83 GLY A C 1
ATOM 673 O O . GLY A 1 83 ? 14.598 4.316 -14.362 1.00 84.06 83 GLY A O 1
ATOM 674 N N . LEU A 1 84 ? 14.096 4.394 -16.553 1.00 83.31 84 LEU A N 1
ATOM 675 C CA . LEU A 1 84 ? 12.645 4.301 -16.369 1.00 83.31 84 LEU A CA 1
ATOM 676 C C . LEU A 1 84 ? 12.234 2.952 -15.751 1.00 83.31 84 LEU A C 1
ATOM 678 O O . LEU A 1 84 ? 11.380 2.904 -14.866 1.00 83.31 84 LEU A O 1
ATOM 682 N N . GLY A 1 85 ? 12.881 1.860 -16.171 1.00 83.94 85 GLY A N 1
ATOM 683 C CA . GLY A 1 85 ? 12.705 0.522 -15.610 1.00 83.94 85 GLY A CA 1
ATOM 684 C C . GLY A 1 85 ? 13.083 0.461 -14.130 1.00 83.94 85 GLY A C 1
ATOM 685 O O . GLY A 1 85 ? 12.292 -0.004 -13.308 1.00 83.94 85 GLY A O 1
ATOM 686 N N . MET A 1 86 ? 14.234 1.017 -13.751 1.00 83.88 86 MET A N 1
ATOM 687 C CA . MET A 1 86 ? 14.664 1.071 -12.351 1.00 83.88 86 MET A CA 1
ATOM 688 C C . MET A 1 86 ? 13.697 1.893 -11.486 1.00 83.88 86 MET A C 1
ATOM 690 O O . MET A 1 86 ? 13.312 1.458 -10.399 1.00 83.88 86 MET A O 1
ATOM 694 N N . LEU A 1 87 ? 13.234 3.037 -11.996 1.00 86.31 87 LEU A N 1
ATOM 695 C CA . LEU A 1 87 ? 12.256 3.886 -11.313 1.00 86.31 87 LEU A CA 1
ATOM 696 C C . LEU A 1 87 ? 10.920 3.153 -11.118 1.00 86.31 87 LEU A C 1
ATOM 698 O O . LEU A 1 87 ? 10.334 3.215 -10.039 1.00 86.31 87 LEU A O 1
ATOM 702 N N . SER A 1 88 ? 10.475 2.383 -12.115 1.00 83.69 88 SER A N 1
ATOM 703 C CA . SER A 1 88 ? 9.244 1.595 -12.007 1.00 83.69 88 SER A CA 1
ATOM 704 C C . SER A 1 88 ? 9.321 0.494 -10.937 1.00 83.69 88 SER A C 1
ATOM 706 O O . SER A 1 88 ? 8.357 0.319 -10.193 1.00 83.69 88 SER A O 1
ATOM 708 N N . ILE A 1 89 ? 10.471 -0.172 -10.756 1.00 82.81 89 ILE A N 1
ATOM 709 C CA . ILE A 1 89 ? 10.670 -1.154 -9.669 1.00 82.81 89 ILE A CA 1
ATOM 710 C C . ILE A 1 89 ? 10.577 -0.473 -8.299 1.00 82.81 89 ILE A C 1
ATOM 712 O O . ILE A 1 89 ? 9.883 -0.962 -7.404 1.00 82.81 89 ILE A O 1
ATOM 716 N N . VAL A 1 90 ? 11.252 0.669 -8.135 1.00 88.00 90 VAL A N 1
ATOM 717 C CA . VAL A 1 90 ? 11.213 1.443 -6.883 1.00 88.00 90 VAL A CA 1
ATOM 718 C C . VAL A 1 90 ? 9.786 1.897 -6.580 1.00 88.00 90 VAL A C 1
ATOM 720 O O . VAL A 1 90 ? 9.315 1.749 -5.451 1.00 88.00 90 VAL A O 1
ATOM 723 N N . ALA A 1 91 ? 9.066 2.378 -7.595 1.00 85.75 91 ALA A N 1
ATOM 724 C CA . ALA A 1 91 ? 7.683 2.809 -7.459 1.00 85.75 91 ALA A CA 1
ATOM 725 C C . ALA A 1 91 ? 6.751 1.655 -7.048 1.00 85.75 91 ALA A C 1
ATOM 727 O O . ALA A 1 91 ? 5.938 1.834 -6.142 1.00 85.75 91 ALA A O 1
ATOM 728 N N . VAL A 1 92 ? 6.907 0.452 -7.619 1.00 84.44 92 VAL A N 1
ATOM 729 C CA . VAL A 1 92 ? 6.159 -0.750 -7.190 1.00 84.44 92 VAL A CA 1
ATOM 730 C C . VAL A 1 92 ? 6.474 -1.110 -5.734 1.00 84.44 92 VAL A C 1
ATOM 732 O O . VAL A 1 92 ? 5.561 -1.422 -4.964 1.00 84.44 92 VAL A O 1
ATOM 735 N N . GLY A 1 93 ? 7.746 -1.029 -5.330 1.00 84.94 93 GLY A N 1
ATOM 736 C CA . GLY A 1 93 ? 8.171 -1.257 -3.947 1.00 84.94 93 GLY A CA 1
ATOM 737 C C . GLY A 1 93 ? 7.514 -0.287 -2.960 1.00 84.94 93 GLY A C 1
ATOM 738 O O . GLY A 1 93 ? 6.946 -0.718 -1.953 1.00 84.94 93 GLY A O 1
ATOM 739 N N . MET A 1 94 ? 7.515 1.013 -3.276 1.00 85.56 94 MET A N 1
ATOM 740 C CA . MET A 1 94 ? 6.849 2.036 -2.459 1.00 85.56 94 MET A CA 1
ATOM 741 C C . MET A 1 94 ? 5.333 1.834 -2.398 1.00 85.56 94 MET A C 1
ATOM 743 O O . MET A 1 94 ? 4.750 1.964 -1.322 1.00 85.56 94 MET A O 1
ATOM 747 N N . LEU A 1 95 ? 4.691 1.464 -3.510 1.00 84.31 95 LEU A N 1
ATOM 748 C CA . LEU A 1 95 ? 3.248 1.208 -3.543 1.00 84.31 95 LEU A CA 1
ATOM 749 C C . LEU A 1 95 ? 2.858 0.043 -2.623 1.00 84.31 95 LEU A C 1
ATOM 751 O O . LEU A 1 95 ? 1.873 0.119 -1.886 1.00 84.31 95 LEU A O 1
ATOM 755 N N . LYS A 1 96 ? 3.674 -1.016 -2.607 1.00 80.56 96 LYS A N 1
ATOM 756 C CA . LYS A 1 96 ? 3.475 -2.173 -1.727 1.00 80.56 96 LYS A CA 1
ATOM 757 C C . LYS A 1 96 ? 3.612 -1.803 -0.248 1.00 80.56 96 LYS A C 1
ATOM 759 O O . LYS A 1 96 ? 2.781 -2.218 0.560 1.00 80.56 96 LYS A O 1
ATOM 764 N N . LEU A 1 97 ? 4.617 -0.997 0.100 1.00 84.56 97 LEU A N 1
ATOM 765 C CA . LEU A 1 97 ? 4.797 -0.484 1.463 1.00 84.56 97 LEU A CA 1
ATOM 766 C C . LEU A 1 97 ? 3.642 0.428 1.890 1.00 84.56 97 LEU A C 1
ATOM 768 O O . LEU A 1 97 ? 3.172 0.339 3.024 1.00 84.56 97 LEU A O 1
ATOM 772 N N . TYR A 1 98 ? 3.143 1.264 0.980 1.00 81.94 98 TYR A N 1
ATOM 773 C CA . TYR A 1 98 ? 1.989 2.119 1.240 1.00 81.94 98 TYR A CA 1
ATOM 774 C C . TYR A 1 98 ? 0.728 1.300 1.542 1.00 81.94 98 TYR A C 1
ATOM 776 O O . TYR A 1 98 ? 0.037 1.581 2.521 1.00 81.94 98 TYR A O 1
ATOM 784 N N . LEU A 1 99 ? 0.457 0.246 0.763 1.00 74.56 99 LEU A N 1
ATOM 785 C CA . LEU A 1 99 ? -0.659 -0.671 1.021 1.00 74.56 99 LEU A CA 1
ATOM 786 C C . LEU A 1 99 ? -0.552 -1.330 2.404 1.00 74.56 99 LEU A C 1
ATOM 788 O O . LEU A 1 99 ? -1.543 -1.407 3.128 1.00 74.56 99 LEU A O 1
ATOM 792 N N . TRP A 1 100 ? 0.649 -1.748 2.806 1.00 75.00 100 TRP A N 1
ATOM 793 C CA . TRP A 1 100 ? 0.894 -2.299 4.143 1.00 75.00 100 TRP A CA 1
ATOM 794 C C . TRP A 1 100 ? 0.642 -1.281 5.256 1.00 75.00 100 TRP A C 1
ATOM 796 O O . TRP A 1 100 ? -0.041 -1.588 6.233 1.00 75.00 100 TRP A O 1
ATOM 806 N N . MET A 1 101 ? 1.123 -0.050 5.086 1.00 80.31 101 MET A N 1
ATOM 807 C CA . MET A 1 101 ? 0.844 1.036 6.026 1.00 80.31 101 MET A CA 1
ATOM 808 C C . MET A 1 101 ? -0.646 1.368 6.098 1.00 80.31 101 MET A C 1
ATOM 810 O O . MET A 1 101 ? -1.165 1.677 7.171 1.00 80.31 101 MET A O 1
ATOM 814 N N . HIS A 1 102 ? -1.361 1.286 4.980 1.00 77.69 102 HIS A N 1
ATOM 815 C CA . HIS A 1 102 ? -2.802 1.492 4.965 1.00 77.69 102 HIS A CA 1
ATOM 816 C C . HIS A 1 102 ? -3.538 0.416 5.779 1.00 77.69 102 HIS A C 1
ATOM 818 O O . HIS A 1 102 ? -4.423 0.756 6.566 1.00 77.69 102 HIS A O 1
ATOM 824 N N . MET A 1 103 ? -3.127 -0.854 5.667 1.00 72.19 103 MET A N 1
ATOM 825 C CA . MET A 1 103 ? -3.674 -1.947 6.485 1.00 72.19 103 MET A CA 1
ATOM 826 C C . MET A 1 103 ? -3.449 -1.708 7.982 1.00 72.19 103 MET A C 1
ATOM 828 O O . MET A 1 103 ? -4.412 -1.710 8.748 1.00 72.19 103 MET A O 1
ATOM 832 N N . LEU A 1 104 ? -2.212 -1.394 8.386 1.00 73.06 104 LEU A N 1
ATOM 833 C CA . LEU A 1 104 ? -1.879 -1.140 9.791 1.00 73.06 104 LEU A CA 1
ATOM 834 C C . LEU A 1 104 ? -2.705 0.017 10.377 1.00 73.06 104 LEU A C 1
ATOM 836 O O . LEU A 1 104 ? -3.231 -0.078 11.485 1.00 73.06 104 LEU A O 1
ATOM 840 N N . ASN A 1 105 ? -2.881 1.098 9.615 1.00 74.75 105 ASN A N 1
ATOM 841 C CA . ASN A 1 105 ? -3.699 2.236 10.036 1.00 74.75 105 ASN A CA 1
ATOM 842 C C . ASN A 1 105 ? -5.174 1.865 10.262 1.00 74.75 105 ASN A C 1
ATOM 844 O O . ASN A 1 105 ? -5.823 2.418 11.153 1.00 74.75 105 ASN A O 1
ATOM 848 N N . LEU A 1 106 ? -5.727 0.948 9.468 1.00 74.62 106 LEU A N 1
ATOM 849 C CA . LEU A 1 106 ? -7.104 0.483 9.645 1.00 74.62 106 LEU A CA 1
ATOM 850 C C . LEU A 1 106 ? -7.247 -0.402 10.884 1.00 74.62 106 LEU A C 1
ATOM 852 O O . LEU A 1 106 ? -8.241 -0.280 11.603 1.00 74.62 106 LEU A O 1
ATOM 856 N N . ASP A 1 107 ? -6.253 -1.237 11.169 1.00 76.62 107 ASP A N 1
ATOM 857 C CA . ASP A 1 107 ? -6.239 -2.085 12.362 1.00 76.62 107 ASP A CA 1
ATOM 858 C C . ASP A 1 107 ? -6.161 -1.248 13.641 1.00 76.62 107 ASP A C 1
ATOM 860 O O . ASP A 1 107 ? -6.951 -1.454 14.565 1.00 76.62 107 ASP A O 1
ATOM 864 N N . VAL A 1 108 ? -5.307 -0.219 13.651 1.00 79.38 108 VAL A N 1
ATOM 865 C CA . VAL A 1 108 ? -5.220 0.753 14.753 1.00 79.38 108 VAL A CA 1
ATOM 866 C C . VAL A 1 108 ? -6.556 1.470 14.963 1.00 79.38 108 VAL A C 1
ATOM 868 O O . VAL A 1 108 ? -7.016 1.597 16.097 1.00 79.38 108 VAL A O 1
ATOM 871 N N . ARG A 1 109 ? -7.240 1.885 13.888 1.00 73.19 109 ARG A N 1
ATOM 872 C CA . ARG A 1 109 ? -8.569 2.521 13.987 1.00 73.19 109 ARG A CA 1
ATOM 873 C C . ARG A 1 109 ? -9.627 1.583 14.568 1.00 73.19 109 ARG A C 1
ATOM 875 O O . ARG A 1 109 ? -10.467 2.035 15.346 1.00 73.19 109 ARG A O 1
ATOM 882 N N . ARG A 1 110 ? -9.608 0.294 14.206 1.00 73.88 110 ARG A N 1
ATOM 883 C CA . ARG A 1 110 ? -10.525 -0.708 14.780 1.00 73.88 110 ARG A CA 1
ATOM 884 C C . ARG A 1 110 ? -10.231 -0.943 16.264 1.00 73.88 110 ARG A C 1
ATOM 886 O O . ARG A 1 110 ? -11.168 -1.000 17.060 1.00 73.88 110 ARG A O 1
ATOM 893 N N . ALA A 1 111 ? -8.955 -0.999 16.646 1.00 77.38 111 ALA A N 1
ATOM 894 C CA . ALA A 1 111 ? -8.543 -1.121 18.042 1.00 77.38 111 ALA A CA 1
ATOM 895 C C . ALA A 1 111 ? -8.982 0.090 18.885 1.00 77.38 111 ALA A C 1
ATOM 897 O O . ALA A 1 111 ? -9.523 -0.089 19.976 1.00 77.38 111 ALA A O 1
ATOM 898 N N . LEU A 1 112 ? -8.836 1.311 18.357 1.00 82.69 112 LEU A N 1
ATOM 899 C CA . LEU A 1 112 ? -9.243 2.538 19.049 1.00 82.69 112 LEU A CA 1
ATOM 900 C C . LEU A 1 112 ? -10.751 2.559 19.338 1.00 82.69 112 LEU A C 1
ATOM 902 O O . LEU A 1 112 ? -11.166 2.763 20.476 1.00 82.69 112 LEU A O 1
ATOM 906 N N . LYS A 1 113 ? -11.569 2.253 18.322 1.00 76.69 113 LYS A N 1
ATOM 907 C CA . LYS A 1 113 ? -13.033 2.188 18.460 1.00 76.69 113 LYS A CA 1
ATOM 908 C C . LYS A 1 113 ? -13.481 1.146 19.482 1.00 76.69 113 LYS A C 1
ATOM 910 O O . LYS A 1 113 ? -14.432 1.378 20.221 1.00 76.69 113 LYS A O 1
ATOM 915 N N . ARG A 1 114 ? -12.801 -0.006 19.547 1.00 77.50 114 ARG A N 1
ATOM 916 C CA . ARG A 1 114 ? -13.077 -1.028 20.569 1.00 77.50 114 ARG A CA 1
ATOM 917 C C . ARG A 1 114 ? -12.866 -0.462 21.977 1.00 77.50 114 A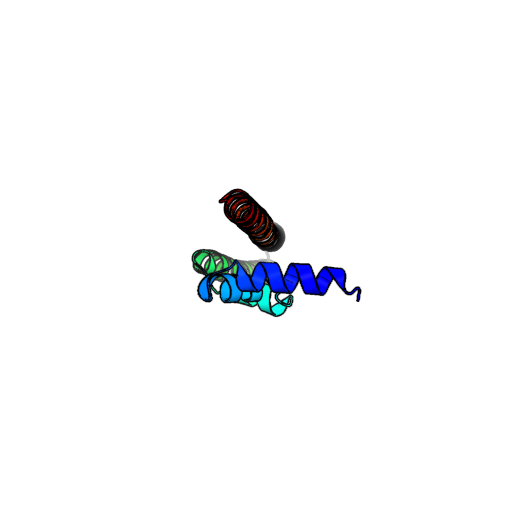RG A C 1
ATOM 919 O O . ARG A 1 114 ? -13.702 -0.689 22.845 1.00 77.50 114 ARG A O 1
ATOM 926 N N . ILE A 1 115 ? -11.788 0.290 22.196 1.00 81.38 115 ILE A N 1
ATOM 927 C CA . ILE A 1 115 ? -11.504 0.922 23.493 1.00 81.38 115 ILE A CA 1
ATOM 928 C C . ILE A 1 115 ? -12.563 1.984 23.824 1.00 81.38 115 ILE A C 1
ATOM 930 O O . ILE A 1 115 ? -13.071 2.001 24.945 1.00 81.38 115 ILE A O 1
ATOM 934 N N . GLU A 1 116 ? -12.951 2.821 22.856 1.00 79.31 116 GLU A N 1
ATOM 935 C CA . GLU A 1 116 ? -14.017 3.822 23.028 1.00 79.31 116 GLU A CA 1
ATOM 936 C C . GLU A 1 116 ? -15.341 3.190 23.476 1.00 79.31 116 GLU A C 1
ATOM 938 O O . GLU A 1 116 ? -15.964 3.669 24.425 1.00 79.31 116 GLU A O 1
ATOM 943 N N . LEU A 1 117 ? -15.735 2.072 22.861 1.00 78.00 117 LEU A N 1
ATOM 944 C CA . LEU A 1 117 ? -16.963 1.360 23.222 1.00 78.00 117 LEU A CA 1
ATOM 945 C C . LEU A 1 117 ? -16.917 0.757 24.626 1.00 78.00 117 LEU A C 1
ATOM 947 O O . LEU A 1 117 ? -17.894 0.855 25.366 1.00 78.00 117 LEU A O 1
ATOM 951 N N . VAL A 1 118 ? -15.786 0.171 25.026 1.00 79.06 118 VAL A N 1
ATOM 952 C CA . VAL A 1 118 ? -15.620 -0.357 26.391 1.00 79.06 118 VAL A CA 1
ATOM 953 C C . VAL A 1 118 ? -15.722 0.765 27.423 1.00 79.06 118 VAL A C 1
ATOM 955 O O . VAL A 1 118 ? -16.371 0.601 28.459 1.00 79.06 118 VAL A O 1
ATOM 958 N N . MET A 1 119 ? -15.117 1.923 27.149 1.00 76.69 119 MET A N 1
ATOM 959 C CA . MET A 1 119 ? -15.218 3.086 28.034 1.00 76.69 119 MET A CA 1
ATOM 960 C C . MET A 1 119 ? -16.656 3.607 28.130 1.00 76.69 119 MET A C 1
ATOM 962 O O . MET A 1 119 ? -17.127 3.875 29.237 1.00 76.69 119 MET A O 1
ATOM 966 N N . ALA A 1 120 ? -17.368 3.702 27.003 1.00 77.88 120 ALA A N 1
ATOM 967 C CA . ALA A 1 120 ? -18.770 4.114 26.972 1.00 77.88 120 ALA A CA 1
ATOM 968 C C . ALA A 1 120 ? -19.672 3.140 27.754 1.00 77.88 120 ALA A C 1
ATOM 970 O O . ALA A 1 120 ? -20.450 3.575 28.606 1.00 77.88 120 ALA A O 1
ATOM 971 N N . GLY A 1 121 ? -19.505 1.828 27.554 1.00 77.31 121 GLY A N 1
ATOM 972 C CA . GLY A 1 121 ? -20.234 0.794 28.295 1.00 77.31 121 GLY A CA 1
ATOM 973 C C . GLY A 1 121 ? -19.993 0.867 29.807 1.00 77.31 121 GLY A C 1
ATOM 974 O O . GLY A 1 121 ? -20.941 0.857 30.595 1.00 77.31 121 GLY A O 1
ATOM 975 N N . ASN A 1 122 ? -18.737 1.049 30.232 1.00 75.12 122 ASN A N 1
ATOM 976 C CA . ASN A 1 122 ? -18.390 1.216 31.648 1.00 75.12 122 ASN A CA 1
ATOM 977 C C . ASN A 1 122 ? -18.977 2.500 32.260 1.00 75.12 122 ASN A C 1
ATOM 979 O O . ASN A 1 122 ? -19.421 2.493 33.412 1.00 75.12 122 ASN A O 1
ATOM 983 N N . ALA A 1 123 ? -19.006 3.603 31.508 1.00 75.12 123 ALA A N 1
ATOM 984 C CA . ALA A 1 123 ? -19.611 4.854 31.960 1.00 75.12 123 ALA A CA 1
ATOM 985 C C . ALA A 1 123 ? -21.134 4.720 32.155 1.00 75.12 123 ALA A C 1
ATOM 987 O O . ALA A 1 123 ? -21.683 5.229 33.138 1.00 75.12 123 ALA A O 1
ATOM 988 N N . LEU A 1 124 ? -21.813 3.990 31.265 1.00 70.81 124 LEU A N 1
ATOM 989 C CA . LEU A 1 124 ? -23.245 3.698 31.372 1.00 70.81 124 LEU A CA 1
ATOM 990 C C . LEU A 1 124 ? -23.558 2.761 32.547 1.00 70.81 124 LEU A C 1
ATOM 992 O O . LEU A 1 124 ? -24.487 3.034 33.311 1.00 70.81 124 LEU A O 1
ATOM 996 N N . ALA A 1 125 ? -22.750 1.717 32.757 1.00 68.50 125 ALA A N 1
ATOM 997 C CA . ALA A 1 125 ? -22.890 0.813 33.901 1.00 68.50 125 ALA A CA 1
ATOM 998 C C . ALA A 1 125 ? -22.747 1.556 35.242 1.00 68.50 125 ALA A C 1
ATOM 1000 O O . ALA A 1 125 ? -23.545 1.347 36.158 1.00 68.50 125 ALA A O 1
ATOM 1001 N N . ARG A 1 126 ? -21.797 2.499 35.338 1.00 62.66 126 ARG A N 1
ATOM 1002 C CA . ARG A 1 126 ? -21.643 3.374 36.514 1.00 62.66 126 ARG A CA 1
ATOM 1003 C C . ARG A 1 126 ? -22.841 4.298 36.729 1.00 62.66 126 ARG A C 1
ATOM 1005 O O . ARG A 1 126 ? -23.280 4.445 37.864 1.00 62.66 126 ARG A O 1
ATOM 1012 N N . LYS A 1 127 ? -23.412 4.882 35.668 1.00 62.94 127 LYS A N 1
ATOM 1013 C CA . LYS A 1 127 ? -24.640 5.696 35.779 1.00 62.94 127 LYS A CA 1
ATOM 1014 C C . LYS A 1 127 ? -25.846 4.881 36.249 1.00 62.94 127 LYS A C 1
ATOM 1016 O O . LYS A 1 127 ? -26.656 5.399 37.009 1.00 62.94 127 LYS A O 1
ATOM 1021 N N . LYS A 1 128 ? -25.965 3.620 35.822 1.00 58.31 128 LYS A N 1
ATOM 1022 C CA . LYS A 1 128 ? -27.056 2.724 36.235 1.00 58.31 128 LYS A CA 1
ATOM 1023 C C . LYS A 1 128 ? -26.916 2.281 37.697 1.00 58.31 128 LYS A C 1
ATOM 1025 O O . LYS A 1 128 ? -27.922 2.184 38.382 1.00 58.31 128 LYS A O 1
ATOM 1030 N N . ALA A 1 129 ? -25.685 2.089 38.179 1.00 58.94 129 ALA A N 1
ATOM 1031 C CA . ALA A 1 129 ? -25.390 1.786 39.584 1.00 58.94 129 ALA A CA 1
ATOM 1032 C C . ALA A 1 129 ? -25.511 3.002 40.529 1.00 58.94 129 ALA A C 1
ATOM 1034 O O . ALA A 1 129 ? -25.613 2.826 41.737 1.00 58.94 129 ALA A O 1
ATOM 1035 N N . ALA A 1 130 ? -25.491 4.225 39.988 1.00 56.47 130 ALA A N 1
ATOM 1036 C CA . ALA A 1 130 ? -25.633 5.472 40.743 1.00 56.47 130 ALA A CA 1
ATOM 1037 C C . ALA A 1 130 ? -27.079 6.006 40.797 1.00 56.47 130 ALA A C 1
ATOM 1039 O O . ALA A 1 130 ? -27.310 7.071 41.369 1.00 56.47 130 ALA A O 1
ATOM 1040 N N . LYS A 1 131 ? -28.047 5.309 40.186 1.00 41.56 131 LYS A N 1
ATOM 1041 C CA . LYS A 1 131 ? -29.469 5.651 40.295 1.00 41.56 131 LYS A CA 1
ATOM 1042 C C . LYS A 1 131 ? -30.056 4.884 41.497 1.00 41.56 131 LYS A C 1
ATOM 1044 O O . LYS A 1 131 ? -29.958 3.657 41.472 1.00 41.56 131 LYS A O 1
ATOM 1049 N N . PRO A 1 132 ? -30.567 5.578 42.532 1.00 49.28 132 PRO A N 1
ATOM 1050 C CA . PRO A 1 132 ? -31.146 4.952 43.722 1.00 49.28 132 PRO A CA 1
ATOM 1051 C C . PRO A 1 132 ? -32.434 4.185 43.410 1.00 49.28 132 PRO A C 1
ATOM 1053 O O . PRO A 1 132 ? -33.112 4.545 42.416 1.00 49.28 132 PRO A O 1
#

Nearest PDB structures (foldseek):
  4wpe-assembly1_A-2  TM=4.066E-01  e=4.687E+00  Saccharomyces cerevisiae S288C